Protein AF-A0A2T3GQS5-F1 (afdb_monomer)

Foldseek 3Di:
DDDPPPPPDDPLLPPVVSLVVQLVVQLVVQLVDLCLPDPLVVVCCVPQPNSVPSPSVSSNVSSNVVSVVVSVVVSVLSVDDPVVSVVVVVVVVVVVVVVVVVVVVDDPVVCVVCVVVCCVPVVVVVCVVVVVCCVVVVVVVVLLVVLCVDPDPVSNVVSVCVVCVVVVDDPVVVVD

Mean predicted aligned error: 9.54 Å

pLDDT: mean 87.9, std 9.1, range [53.16, 97.75]

Secondary structure (DSSP, 8-state):
-----------GGGSHHHHHHHHHHHHHHHHTS-GGGSHHHHHTHHHHSSTTT-HHHHHHHHHHHHHHHHHHHHHHHHTS-HHHHHHHHHHHHHHHHHHHHHTT---HHHHHHHHHHIIIIIIHHHHHHHHHHHHHHHHHHHHHHHHHHSS-HHHHHHHHHHHHHHHHS-HHHHH-

Solvent-accessible surface area (backbone atoms only — not comparable to full-atom values): 9906 Å² total; per-residue (Å²): 142,89,73,83,81,80,74,81,72,78,63,59,69,79,38,69,70,51,46,51,50,50,28,54,53,39,28,56,53,39,59,74,46,84,48,28,88,38,76,66,20,60,73,38,28,91,79,48,44,59,42,90,74,25,59,69,62,28,32,49,53,52,15,48,51,51,17,49,52,53,43,49,48,56,42,57,46,69,74,46,60,67,75,58,31,53,52,50,53,52,50,52,53,49,51,52,51,54,54,53,55,62,72,66,70,70,58,63,71,61,50,63,73,41,41,66,53,48,45,63,50,53,50,46,48,52,51,52,53,50,52,56,50,51,52,56,51,48,56,53,49,51,54,36,52,54,28,54,71,43,90,48,65,68,47,24,50,53,30,51,50,53,59,51,50,70,70,70,49,62,70,67,74,75,78,108

Structure (mmCIF, N/CA/C/O backbone):
data_AF-A0A2T3GQS5-F1
#
_entry.id   AF-A0A2T3GQS5-F1
#
loop_
_atom_site.group_PDB
_atom_site.id
_atom_site.type_symbol
_atom_site.label_atom_id
_atom_site.label_alt_id
_atom_site.label_comp_id
_atom_site.label_asym_id
_atom_site.label_entity_id
_atom_site.label_seq_id
_atom_site.pdbx_PDB_ins_code
_atom_site.Cartn_x
_atom_site.Cartn_y
_atom_site.Cartn_z
_atom_site.occupancy
_atom_site.B_iso_or_equiv
_atom_site.auth_seq_id
_atom_site.auth_comp_id
_atom_site.auth_asym_id
_atom_site.auth_atom_id
_atom_site.pdbx_PDB_model_num
ATOM 1 N N . MET A 1 1 ? 0.243 -6.404 -30.826 1.00 58.31 1 MET A N 1
ATOM 2 C CA . MET A 1 1 ? -1.036 -6.496 -30.088 1.00 58.31 1 MET A CA 1
ATOM 3 C C . MET A 1 1 ? -2.084 -7.018 -31.049 1.00 58.31 1 MET A C 1
ATOM 5 O O . MET A 1 1 ? -2.486 -6.230 -31.885 1.00 58.31 1 MET A O 1
ATOM 9 N N . LEU A 1 2 ? -2.443 -8.308 -31.020 1.00 53.16 2 LEU A N 1
ATOM 10 C CA . LEU A 1 2 ? -3.551 -8.851 -31.833 1.00 53.16 2 LEU A CA 1
ATOM 11 C C . LEU A 1 2 ? -3.900 -10.299 -31.429 1.00 53.16 2 LEU A C 1
ATOM 13 O O . LEU A 1 2 ? -4.034 -11.184 -32.263 1.00 53.16 2 LEU A O 1
ATOM 17 N N . TYR A 1 3 ? -4.057 -10.552 -30.132 1.00 57.41 3 TYR A N 1
ATOM 18 C CA . TYR A 1 3 ? -4.918 -11.650 -29.700 1.00 57.41 3 TYR A CA 1
ATOM 19 C C . TYR A 1 3 ? -5.911 -11.034 -28.728 1.00 57.41 3 TYR A C 1
ATOM 21 O O . TYR A 1 3 ? -5.529 -10.552 -27.663 1.00 57.41 3 TYR A O 1
ATOM 29 N N . ARG A 1 4 ? -7.168 -10.916 -29.161 1.00 60.72 4 ARG A N 1
ATOM 30 C CA . ARG A 1 4 ? -8.264 -10.628 -28.242 1.00 60.72 4 ARG A CA 1
ATOM 31 C C . ARG A 1 4 ? -8.379 -11.900 -27.419 1.00 60.72 4 ARG A C 1
ATOM 33 O O . ARG A 1 4 ? -8.693 -12.942 -27.982 1.00 60.72 4 ARG A O 1
ATOM 40 N N . ASP A 1 5 ? -7.989 -11.827 -26.156 1.00 57.00 5 ASP A N 1
ATOM 41 C CA . ASP A 1 5 ? -8.051 -12.965 -25.253 1.00 57.00 5 ASP A CA 1
ATOM 42 C C . ASP A 1 5 ? -9.530 -13.334 -25.070 1.00 57.00 5 ASP A C 1
ATOM 44 O O . ASP A 1 5 ? -10.279 -12.652 -24.376 1.00 57.00 5 ASP A O 1
ATOM 48 N N . THR A 1 6 ? -9.984 -14.327 -25.836 1.00 60.84 6 THR A N 1
ATOM 49 C CA . THR A 1 6 ? -11.349 -14.874 -25.800 1.00 60.84 6 THR A CA 1
ATOM 50 C C . THR A 1 6 ? -11.472 -15.992 -24.771 1.00 60.84 6 THR A C 1
ATOM 52 O O . THR A 1 6 ? -12.454 -16.731 -24.784 1.00 60.84 6 THR A O 1
ATOM 55 N N . VAL A 1 7 ? -10.465 -16.169 -23.911 1.00 62.22 7 VAL A N 1
ATOM 56 C CA . VAL A 1 7 ? -10.546 -17.101 -22.793 1.00 62.22 7 VAL A CA 1
ATOM 57 C C . VAL A 1 7 ? -11.431 -16.457 -21.730 1.00 62.22 7 VAL A C 1
ATOM 59 O O . VAL A 1 7 ? -10.976 -15.667 -20.903 1.00 62.22 7 VAL A O 1
ATOM 62 N N . GLU A 1 8 ? -12.722 -16.788 -21.761 1.00 62.12 8 GLU A N 1
ATOM 63 C CA . GLU A 1 8 ? -13.604 -16.569 -20.618 1.00 62.12 8 GLU A CA 1
ATOM 64 C C . GLU A 1 8 ? -13.087 -17.440 -19.471 1.00 62.12 8 GLU A C 1
ATOM 66 O O . GLU A 1 8 ? -13.343 -18.640 -19.390 1.00 62.12 8 GLU A O 1
ATOM 71 N N . SER A 1 9 ? -12.253 -16.850 -18.615 1.00 64.19 9 SER A N 1
ATOM 72 C CA . SER A 1 9 ? -11.798 -17.529 -17.411 1.00 64.19 9 SER A CA 1
ATOM 73 C C . SER A 1 9 ? -12.987 -17.678 -16.470 1.00 64.19 9 SER A C 1
ATOM 75 O O . SER A 1 9 ? -13.654 -16.705 -16.120 1.00 64.19 9 SER A O 1
ATOM 77 N N . GLU A 1 10 ? -13.274 -18.917 -16.072 1.00 68.25 10 GLU A N 1
ATOM 78 C CA . GLU A 1 10 ? -14.308 -19.179 -15.080 1.00 68.25 10 GLU A CA 1
ATOM 79 C C . GLU A 1 10 ? -13.969 -18.423 -13.793 1.00 68.25 10 GLU A C 1
ATOM 81 O O . GLU A 1 10 ? -12.919 -18.634 -13.178 1.00 68.25 10 GLU A O 1
ATOM 86 N N . VAL A 1 11 ? -14.872 -17.544 -13.367 1.00 71.56 11 VAL A N 1
ATOM 87 C CA . VAL A 1 11 ? -14.679 -16.752 -12.155 1.00 71.56 11 VAL A CA 1
ATOM 88 C C . VAL A 1 11 ? -14.700 -17.695 -10.949 1.00 71.56 11 VAL A C 1
ATOM 90 O O . VAL A 1 11 ? -15.753 -18.184 -10.544 1.00 71.56 11 VAL A O 1
ATOM 93 N N . LEU A 1 12 ? -13.527 -17.941 -10.353 1.00 78.00 12 LEU A N 1
ATOM 94 C CA . LEU A 1 12 ? -13.318 -18.914 -9.265 1.00 78.00 12 LEU A CA 1
ATOM 95 C C . LEU A 1 12 ? -14.264 -18.725 -8.071 1.00 78.00 12 LEU A C 1
ATOM 97 O O . LEU A 1 12 ? -14.646 -19.702 -7.435 1.00 78.00 12 LEU A O 1
ATOM 101 N N . VAL A 1 13 ? -14.687 -17.487 -7.811 1.00 76.56 13 VAL A N 1
ATOM 102 C CA . VAL A 1 13 ? -15.629 -17.117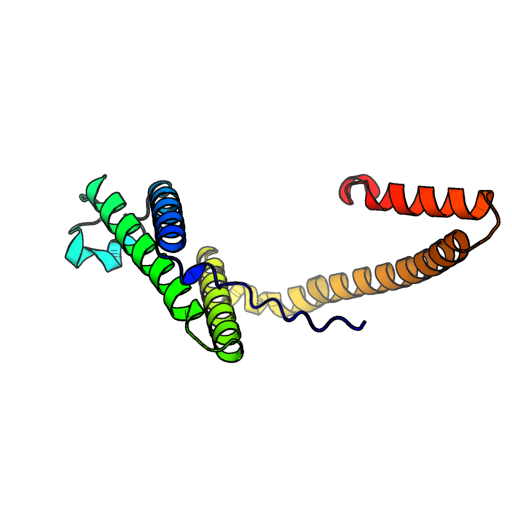 -6.740 1.00 76.56 13 VAL A CA 1
ATOM 103 C C . VAL A 1 13 ? -17.003 -17.787 -6.899 1.00 76.56 13 VAL A C 1
ATOM 105 O O . VAL A 1 13 ? -17.703 -17.985 -5.912 1.00 76.56 13 VAL A O 1
ATOM 108 N N . HIS A 1 14 ? -17.369 -18.223 -8.108 1.00 79.56 14 HIS A N 1
ATOM 109 C CA . HIS A 1 14 ? -18.617 -18.953 -8.357 1.00 79.56 14 HIS A CA 1
ATOM 110 C C . HIS A 1 14 ? -18.530 -20.432 -7.951 1.00 79.56 14 HIS A C 1
ATOM 112 O O . HIS A 1 14 ? -19.554 -21.108 -7.846 1.00 79.56 14 HIS A O 1
ATOM 118 N N . LYS A 1 15 ? -17.321 -20.965 -7.726 1.00 87.38 15 LYS A N 1
ATOM 119 C CA . LYS A 1 15 ? -17.131 -22.369 -7.353 1.00 87.38 15 LYS A CA 1
ATOM 120 C C . LYS A 1 15 ? -17.288 -22.529 -5.836 1.00 87.38 15 LYS A C 1
ATOM 122 O O . LYS A 1 15 ? -16.511 -21.940 -5.082 1.00 87.38 15 LYS A O 1
ATOM 127 N N . PRO A 1 16 ? -18.206 -23.389 -5.354 1.00 85.75 16 PRO A N 1
ATOM 128 C CA . PRO A 1 16 ? -18.488 -23.513 -3.922 1.00 85.75 16 PRO A CA 1
ATOM 129 C C . PRO A 1 16 ? -17.280 -24.013 -3.117 1.00 85.75 16 PRO A C 1
ATOM 131 O O . PRO A 1 16 ? -17.091 -23.607 -1.974 1.00 85.75 16 PRO A O 1
ATOM 134 N N . TRP A 1 17 ? -16.417 -24.842 -3.718 1.00 89.44 17 TRP A N 1
ATOM 135 C CA . TRP A 1 17 ? -15.197 -25.325 -3.061 1.00 89.44 17 TRP A CA 1
ATOM 136 C C . TRP A 1 17 ? -14.192 -24.196 -2.786 1.00 89.44 17 TRP A C 1
ATOM 138 O O . TRP A 1 17 ? -13.512 -24.215 -1.764 1.00 89.44 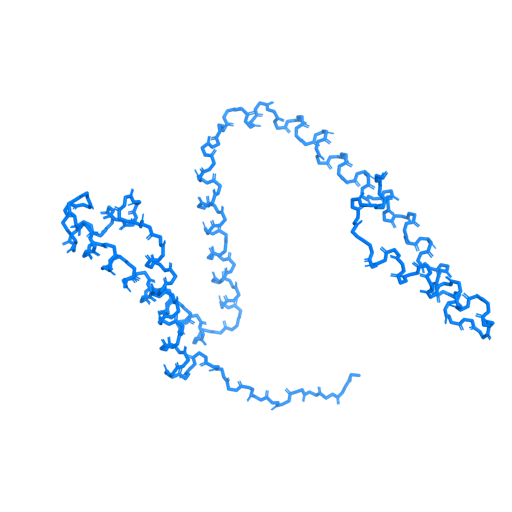17 TRP A O 1
ATOM 148 N N . PHE A 1 18 ? -14.110 -23.202 -3.676 1.00 89.12 18 PHE A N 1
ATOM 149 C CA . PHE A 1 18 ? -13.184 -22.080 -3.540 1.00 89.12 18 PHE A CA 1
ATOM 150 C C . PHE A 1 18 ? -13.651 -21.130 -2.434 1.00 89.12 18 PHE A C 1
ATOM 152 O O . PHE A 1 18 ? -12.857 -20.729 -1.585 1.00 89.12 18 PHE A O 1
ATOM 159 N N . VAL A 1 19 ? -14.959 -20.857 -2.376 1.00 89.94 19 VAL A N 1
ATOM 160 C CA . VAL A 1 19 ? -15.577 -20.092 -1.281 1.00 89.94 19 VAL A CA 1
ATOM 161 C C . VAL A 1 19 ? -15.391 -20.807 0.060 1.00 89.94 19 VAL A C 1
ATOM 163 O O . VAL A 1 19 ? -15.036 -20.167 1.046 1.00 89.94 19 VAL A O 1
ATOM 166 N N . ALA A 1 20 ? -15.555 -22.133 0.102 1.00 91.12 20 ALA A N 1
ATOM 167 C CA . ALA A 1 20 ? -15.311 -22.918 1.311 1.00 91.12 20 ALA A CA 1
ATOM 168 C C . ALA A 1 20 ? -13.845 -22.835 1.774 1.00 91.12 20 ALA A C 1
ATOM 170 O O . ALA A 1 20 ? -13.587 -22.701 2.969 1.00 91.12 20 ALA A O 1
ATOM 171 N N . LEU A 1 21 ? -12.886 -22.858 0.843 1.00 93.38 21 LEU A N 1
ATOM 172 C CA . LEU A 1 21 ? -11.465 -22.695 1.159 1.00 93.38 21 LEU A CA 1
ATOM 173 C C . LEU A 1 21 ? -11.182 -21.303 1.743 1.00 93.38 21 LEU A C 1
ATOM 175 O O . LEU A 1 21 ? -10.536 -21.209 2.786 1.00 93.38 21 LEU A O 1
ATOM 179 N N . ILE A 1 22 ? -11.708 -20.239 1.123 1.00 91.50 22 ILE A N 1
ATOM 180 C CA . ILE A 1 22 ? -11.603 -18.866 1.646 1.00 91.50 22 ILE A CA 1
ATOM 181 C C . ILE A 1 22 ? -12.191 -18.786 3.053 1.00 91.50 22 ILE A C 1
ATOM 183 O O . ILE A 1 22 ? -11.548 -18.251 3.954 1.00 91.50 22 ILE A O 1
ATOM 187 N N . PHE A 1 23 ? -13.378 -19.352 3.259 1.00 94.62 23 PHE A N 1
ATOM 188 C CA . PHE A 1 23 ? -14.039 -19.354 4.556 1.00 94.62 23 PHE A CA 1
ATOM 189 C C . PHE A 1 23 ? -13.177 -20.016 5.637 1.00 94.62 23 PHE A C 1
ATOM 191 O O . PHE A 1 23 ? -12.957 -19.423 6.692 1.00 94.62 23 PHE A O 1
ATOM 198 N N . VAL A 1 24 ? -12.635 -21.208 5.367 1.00 94.75 24 VAL A N 1
ATOM 199 C CA . VAL A 1 24 ? -11.757 -21.924 6.309 1.00 94.75 24 VAL A CA 1
ATOM 200 C C . VAL A 1 24 ? -10.480 -21.128 6.590 1.00 94.75 24 VAL A C 1
ATOM 202 O O . VAL A 1 24 ? -10.071 -21.016 7.747 1.00 94.75 24 VAL A O 1
ATOM 205 N N . ALA A 1 25 ? -9.870 -20.533 5.562 1.00 94.31 25 ALA A N 1
ATOM 206 C CA . ALA A 1 25 ? -8.676 -19.706 5.721 1.00 94.31 25 ALA A CA 1
ATOM 207 C C . ALA A 1 25 ? -8.949 -18.463 6.585 1.00 94.31 25 ALA A C 1
ATOM 209 O O . ALA A 1 25 ? -8.173 -18.154 7.491 1.00 94.31 25 ALA A O 1
ATOM 210 N N . MET A 1 26 ? -10.068 -17.775 6.351 1.00 93.88 26 MET A N 1
ATOM 211 C CA . MET A 1 26 ? -10.463 -16.594 7.123 1.00 93.88 26 MET A CA 1
ATOM 212 C C . MET A 1 26 ? -10.870 -16.945 8.550 1.00 93.88 26 MET A C 1
ATOM 214 O O . MET A 1 26 ? -10.522 -16.216 9.476 1.00 93.88 26 MET A O 1
ATOM 218 N N . LEU A 1 27 ? -11.533 -18.084 8.756 1.00 94.00 27 LEU A N 1
ATOM 219 C CA . LEU A 1 27 ? -11.840 -18.590 10.090 1.00 94.00 27 LEU A CA 1
ATOM 220 C C . LEU A 1 27 ? -10.553 -18.830 10.891 1.00 94.00 27 LEU A C 1
ATOM 222 O O . LEU A 1 27 ? -10.441 -18.357 12.019 1.00 94.00 27 LEU A O 1
ATOM 226 N N . ALA A 1 28 ? -9.562 -19.506 10.301 1.00 93.62 28 ALA A N 1
ATOM 227 C CA . ALA A 1 28 ? -8.266 -19.737 10.940 1.00 93.62 28 ALA A CA 1
ATOM 228 C C . ALA A 1 28 ? -7.518 -18.423 11.233 1.00 93.62 28 ALA A C 1
ATOM 230 O O . ALA A 1 28 ? -6.952 -18.252 12.318 1.00 93.62 28 ALA A O 1
ATOM 231 N N . PHE A 1 29 ? -7.555 -17.472 10.296 1.00 93.69 29 PHE A N 1
ATOM 232 C CA . PHE A 1 29 ? -6.975 -16.145 10.483 1.00 93.69 29 PHE A CA 1
ATOM 233 C C . PHE A 1 29 ? -7.625 -15.398 11.656 1.00 93.69 29 PHE A C 1
ATOM 235 O O . PHE A 1 29 ? -6.923 -14.986 12.576 1.00 93.69 29 PHE A O 1
ATOM 242 N N . PHE A 1 30 ? -8.955 -15.277 11.689 1.00 91.50 30 PHE A N 1
ATOM 243 C CA . PHE A 1 30 ? -9.647 -14.565 12.768 1.00 91.50 30 PHE A CA 1
ATOM 244 C C . PHE A 1 30 ? -9.533 -15.271 14.123 1.00 91.50 30 PHE A C 1
ATOM 246 O O . PHE A 1 30 ? -9.459 -14.593 15.143 1.00 91.50 30 PHE A O 1
ATOM 253 N N . LEU A 1 31 ? -9.438 -16.604 14.155 1.00 90.00 31 LEU A N 1
ATOM 254 C CA . LEU A 1 31 ? -9.154 -17.354 15.386 1.00 90.00 31 LEU A CA 1
ATOM 255 C C . LEU A 1 31 ? -7.758 -17.072 15.957 1.00 90.00 31 LEU A C 1
ATOM 257 O O . LEU A 1 31 ? -7.553 -17.228 17.162 1.00 90.00 31 LEU A O 1
ATOM 261 N N . SER A 1 32 ? -6.812 -16.637 15.120 1.00 89.06 32 SER A N 1
ATOM 262 C CA . SER A 1 32 ? -5.452 -16.299 15.554 1.00 89.06 32 SER A CA 1
ATOM 263 C C . SER A 1 32 ? -5.401 -14.985 16.352 1.00 89.06 32 SER A C 1
ATOM 265 O O . SER A 1 32 ? -4.428 -14.741 17.066 1.00 89.06 32 SER A O 1
ATOM 267 N N . PHE A 1 33 ? -6.455 -14.159 16.293 1.00 85.12 33 PHE A N 1
ATOM 268 C CA . PHE A 1 33 ? -6.560 -12.886 17.010 1.00 85.12 33 PHE A CA 1
ATOM 269 C C . PHE A 1 33 ? -7.667 -12.920 18.071 1.00 85.12 33 PHE A C 1
ATOM 271 O O . PHE A 1 33 ? -8.788 -13.365 17.832 1.00 85.12 33 PHE A O 1
ATOM 278 N N . ASN A 1 34 ? -7.396 -12.381 19.265 1.00 84.19 34 ASN A N 1
ATOM 279 C CA . ASN A 1 34 ? -8.423 -12.255 20.301 1.00 84.19 34 ASN A CA 1
ATOM 280 C C . ASN A 1 34 ? -9.307 -11.019 20.064 1.00 84.19 34 ASN A C 1
ATOM 282 O O . ASN A 1 34 ? -9.082 -9.958 20.645 1.00 84.19 34 ASN A O 1
ATOM 286 N N . LEU A 1 35 ? -10.337 -11.179 19.233 1.00 80.56 35 LEU A N 1
ATOM 287 C CA . LEU A 1 35 ? -11.279 -10.112 18.872 1.00 80.56 35 LEU A CA 1
ATOM 288 C C . LEU A 1 35 ? -12.394 -9.886 19.911 1.00 80.56 35 LEU A C 1
ATOM 290 O O . LEU A 1 35 ? -13.125 -8.902 19.809 1.00 80.56 35 LEU A O 1
ATOM 294 N N . ALA A 1 36 ? -12.511 -10.741 20.935 1.00 77.81 36 ALA A N 1
ATOM 295 C CA . ALA A 1 36 ? -13.568 -10.646 21.950 1.00 77.81 36 ALA A CA 1
ATOM 296 C C . ALA A 1 36 ? -13.506 -9.357 22.786 1.00 77.81 36 ALA A C 1
ATOM 298 O O . ALA A 1 36 ? -14.537 -8.861 23.221 1.00 77.81 36 ALA A O 1
ATOM 299 N N . GLY A 1 37 ? -12.314 -8.780 22.966 1.00 76.00 37 GLY A N 1
ATOM 300 C CA . GLY A 1 37 ? -12.130 -7.500 23.662 1.00 76.00 37 GLY A CA 1
ATOM 301 C C . GLY A 1 37 ? -12.260 -6.260 22.771 1.00 76.00 37 GLY A C 1
ATOM 302 O O . GLY A 1 37 ? -11.964 -5.163 23.229 1.00 76.00 37 GLY A O 1
ATOM 303 N N . THR A 1 38 ? -12.627 -6.421 21.496 1.00 83.12 38 THR A N 1
ATOM 304 C CA . THR A 1 38 ? -12.715 -5.314 20.528 1.00 83.12 38 THR A CA 1
ATOM 305 C C . THR A 1 38 ? -14.163 -4.886 20.292 1.00 83.12 38 THR A C 1
ATOM 307 O O . THR A 1 38 ? -15.101 -5.527 20.766 1.00 83.12 38 THR A O 1
ATOM 310 N N . THR A 1 39 ? -14.357 -3.839 19.487 1.00 82.44 39 THR A N 1
ATOM 311 C CA . THR A 1 39 ? -15.678 -3.377 19.027 1.00 82.44 39 THR A CA 1
ATOM 312 C C . THR A 1 39 ? -16.523 -4.495 18.402 1.00 82.44 39 THR A C 1
ATOM 314 O O . THR A 1 39 ? -17.745 -4.488 18.536 1.00 82.44 39 THR A O 1
ATOM 317 N N . PHE A 1 40 ? -15.895 -5.499 17.778 1.00 81.94 40 PHE A N 1
ATOM 318 C CA . PHE A 1 40 ? -16.588 -6.674 17.241 1.00 81.94 40 PHE A CA 1
ATOM 319 C C . PHE A 1 40 ? -17.169 -7.580 18.335 1.00 81.94 40 PHE A C 1
ATOM 321 O O . PHE A 1 40 ? -18.256 -8.126 18.159 1.00 81.94 40 PHE A O 1
ATOM 328 N N . GLY A 1 41 ? -16.488 -7.716 19.476 1.00 80.81 41 GLY A N 1
ATOM 329 C CA . GLY A 1 41 ? -17.021 -8.431 20.636 1.00 80.81 41 GLY A CA 1
ATOM 330 C C . GLY A 1 41 ? -18.197 -7.697 21.276 1.00 80.81 41 GLY A C 1
ATOM 331 O O . GLY A 1 41 ? -19.166 -8.328 21.689 1.00 80.81 41 GLY A O 1
ATOM 332 N N . GLU A 1 42 ? -18.170 -6.363 21.283 1.00 82.88 42 GLU A N 1
ATOM 333 C CA . GLU A 1 42 ? -19.302 -5.564 21.761 1.00 82.88 42 GLU A CA 1
ATOM 334 C C . GLU A 1 42 ? -20.529 -5.664 20.853 1.00 82.88 42 GLU A C 1
ATOM 336 O O . GLU A 1 42 ? -21.639 -5.846 21.352 1.00 82.88 42 GLU A O 1
ATOM 341 N N . LEU A 1 43 ? -20.336 -5.620 19.531 1.00 84.62 43 LEU A N 1
ATOM 342 C CA . LEU A 1 43 ? -21.415 -5.795 18.553 1.00 84.62 43 LEU A CA 1
ATOM 343 C C . LEU A 1 43 ? -22.086 -7.172 18.685 1.00 84.62 43 LEU A C 1
ATOM 345 O O . LEU A 1 43 ? -23.294 -7.303 18.501 1.00 84.62 43 LEU A O 1
ATOM 349 N N . MET A 1 44 ? -21.302 -8.190 19.040 1.00 83.50 44 MET A N 1
ATOM 350 C CA . MET A 1 44 ? -21.766 -9.565 19.199 1.00 83.50 44 MET A CA 1
ATOM 351 C C . MET A 1 44 ? -22.344 -9.869 20.589 1.00 83.50 44 MET A C 1
ATOM 353 O O . MET A 1 44 ? -22.831 -10.983 20.782 1.00 83.50 44 MET A O 1
ATOM 357 N N . ARG A 1 45 ? -22.384 -8.913 21.535 1.00 81.50 45 ARG A N 1
ATOM 358 C CA . ARG A 1 45 ? -22.983 -9.095 22.879 1.00 81.50 45 ARG A CA 1
ATOM 359 C C . ARG A 1 45 ? -24.340 -9.820 22.889 1.00 81.50 45 ARG A C 1
ATOM 361 O O . ARG A 1 45 ? -24.511 -10.686 23.742 1.00 81.50 45 ARG A O 1
ATOM 368 N N . PRO A 1 46 ? -25.286 -9.561 21.960 1.00 81.94 46 PRO A N 1
ATOM 369 C CA . PRO A 1 46 ? -26.560 -10.289 21.929 1.00 81.94 46 PRO A CA 1
ATOM 370 C C . PRO A 1 46 ? -26.420 -11.801 21.692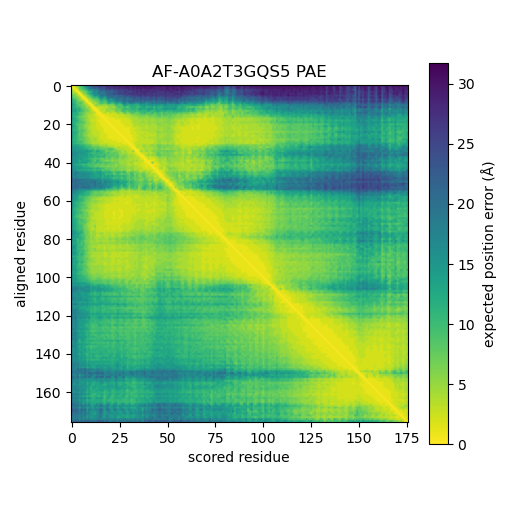 1.00 81.94 46 PRO A C 1
ATOM 372 O O . PRO A 1 46 ? -27.299 -12.562 22.078 1.00 81.94 46 PRO A O 1
ATOM 375 N N . VAL A 1 47 ? -25.332 -12.234 21.048 1.00 80.31 47 VAL A N 1
ATOM 376 C CA . VAL A 1 47 ? -25.067 -13.633 20.676 1.00 80.31 47 VAL A CA 1
ATOM 377 C C . VAL A 1 47 ? -24.137 -14.319 21.679 1.00 80.31 47 VAL A C 1
ATOM 379 O O . VAL A 1 47 ? -24.362 -15.473 22.028 1.00 80.31 47 VAL A O 1
ATOM 382 N N . ILE A 1 48 ? -23.086 -13.629 22.136 1.00 77.69 48 ILE A N 1
ATOM 383 C CA . ILE A 1 48 ? -22.041 -14.205 23.006 1.00 77.69 48 ILE A CA 1
ATOM 384 C C . ILE A 1 48 ? -22.186 -13.849 24.493 1.00 77.69 48 ILE A C 1
ATOM 386 O O . ILE A 1 48 ? -21.442 -14.388 25.311 1.00 77.69 48 ILE A O 1
ATOM 390 N N . GLY A 1 49 ? -23.123 -12.971 24.861 1.00 79.94 49 GLY A N 1
ATOM 391 C CA . GLY A 1 49 ? -23.253 -12.451 26.223 1.00 79.94 49 GLY A CA 1
ATOM 392 C C . GLY A 1 49 ? -22.125 -11.478 26.579 1.00 79.94 49 GLY A C 1
ATOM 393 O O . GLY A 1 49 ? -21.673 -10.703 25.733 1.00 79.94 49 GLY A O 1
ATOM 394 N N . ASP A 1 50 ? -21.660 -11.507 27.832 1.00 77.31 50 ASP A N 1
ATOM 395 C CA . ASP A 1 50 ? -20.566 -10.642 28.282 1.00 77.31 50 ASP A CA 1
ATOM 396 C C . ASP A 1 50 ? -19.236 -11.013 27.592 1.00 77.31 50 ASP A C 1
ATOM 398 O O . ASP A 1 50 ? -18.706 -12.111 27.814 1.00 77.31 50 ASP A O 1
ATOM 402 N N . PRO A 1 51 ? -18.623 -10.102 26.805 1.00 71.31 51 PRO A N 1
ATOM 403 C CA . PRO A 1 51 ? -17.448 -10.428 25.995 1.00 71.31 51 PRO A CA 1
ATOM 404 C C . PRO A 1 51 ? -16.249 -10.876 26.839 1.00 71.31 51 PRO A C 1
ATOM 406 O O . PRO A 1 51 ? -15.470 -11.726 26.408 1.00 71.31 51 PRO A O 1
ATOM 409 N N . LEU A 1 52 ? -16.149 -10.370 28.075 1.00 68.19 52 LEU A N 1
ATOM 410 C CA . LEU A 1 52 ? -15.087 -10.689 29.032 1.00 68.19 52 LEU A CA 1
ATOM 411 C C . LEU A 1 52 ? -15.217 -12.088 29.657 1.00 68.19 52 LEU A C 1
ATOM 413 O O . LEU A 1 52 ? -14.208 -12.656 30.066 1.00 68.19 52 LEU A O 1
ATOM 417 N N . GLN A 1 53 ? -16.425 -12.659 29.710 1.00 74.00 53 GLN A N 1
ATOM 418 C CA . GLN A 1 53 ? -16.669 -13.997 30.274 1.00 74.00 53 GLN A CA 1
ATOM 419 C C . GLN A 1 53 ? -16.769 -15.090 29.201 1.00 74.00 53 GLN A C 1
ATOM 421 O O . GLN A 1 53 ? -16.609 -16.271 29.498 1.00 74.00 53 GLN A O 1
ATOM 426 N N . SER A 1 54 ? -16.982 -14.699 27.943 1.00 69.44 54 SER A N 1
ATOM 427 C CA . SER A 1 54 ? -17.207 -15.609 26.812 1.00 69.44 54 SER A CA 1
ATOM 428 C C . SER A 1 54 ? -16.022 -16.534 26.464 1.00 69.44 54 SER A C 1
ATOM 430 O O . SER A 1 54 ? -16.206 -17.561 25.805 1.00 69.44 54 SER A O 1
ATOM 432 N N . GLY A 1 55 ? -14.801 -16.204 26.906 1.00 79.12 55 GLY A N 1
ATOM 433 C CA . GLY A 1 55 ? -13.618 -17.058 26.776 1.00 79.12 55 GLY A CA 1
ATOM 434 C C . GLY A 1 55 ? -13.354 -17.544 25.342 1.00 79.12 55 GLY A C 1
ATOM 435 O O . GLY A 1 55 ? -13.272 -16.757 24.400 1.00 79.12 55 GLY A O 1
ATOM 436 N N . ILE A 1 56 ? -13.193 -18.861 25.172 1.00 82.12 56 ILE A N 1
ATOM 437 C CA . ILE A 1 56 ? -12.933 -19.504 23.868 1.00 82.12 56 ILE A CA 1
ATOM 438 C C . ILE A 1 56 ? -14.188 -19.500 22.980 1.00 82.12 56 ILE A C 1
ATOM 440 O O . ILE A 1 56 ? -14.077 -19.307 21.770 1.00 82.12 56 ILE A O 1
ATOM 444 N N . TYR A 1 57 ? -15.377 -19.654 23.571 1.00 83.62 57 TYR A N 1
ATOM 445 C CA . TYR A 1 57 ? -16.642 -19.675 22.832 1.00 83.62 57 TYR A CA 1
ATOM 446 C C . TYR A 1 57 ? -16.922 -18.337 22.147 1.00 83.62 57 TYR A C 1
ATOM 448 O O . TYR A 1 57 ? -17.273 -18.318 20.968 1.00 83.62 57 TYR A O 1
ATOM 456 N N . GLY A 1 58 ? -16.691 -17.219 22.841 1.00 83.81 58 GLY A N 1
ATOM 457 C CA . GLY A 1 58 ? -16.851 -15.892 22.245 1.00 83.81 58 GLY A CA 1
ATOM 458 C C . GLY A 1 58 ? -15.876 -15.636 21.102 1.00 83.81 58 GLY A C 1
ATOM 459 O O . GLY A 1 58 ? -16.278 -15.153 20.047 1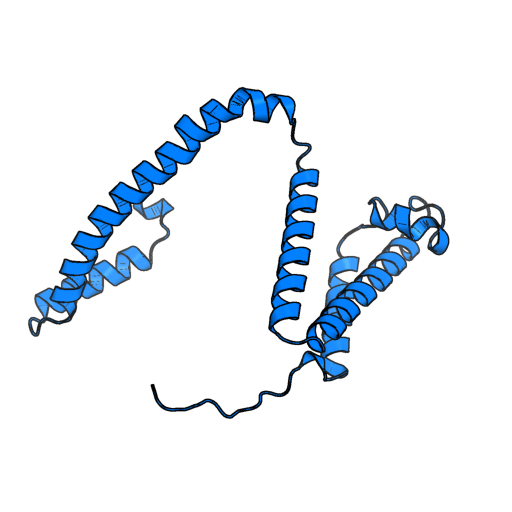.00 83.81 58 GLY A O 1
ATOM 460 N N . ARG A 1 59 ? -14.606 -16.035 21.264 1.00 86.62 59 ARG A N 1
ATOM 461 C CA . ARG A 1 59 ? -13.599 -15.940 20.193 1.00 86.62 59 ARG A CA 1
ATOM 462 C C . ARG A 1 59 ? -14.012 -16.729 18.955 1.00 86.62 59 ARG A C 1
ATOM 464 O O . ARG A 1 59 ? -13.937 -16.196 17.852 1.00 86.62 59 ARG A O 1
ATOM 471 N N . PHE A 1 60 ? -14.475 -17.965 19.142 1.00 89.50 60 PHE A N 1
ATOM 472 C CA . PHE A 1 60 ? -14.930 -18.804 18.037 1.00 89.50 60 PHE A CA 1
ATOM 473 C C . PHE A 1 60 ? -16.159 -18.215 17.343 1.00 89.50 60 PHE A C 1
ATOM 475 O O . PHE A 1 60 ? -16.160 -18.093 16.122 1.00 89.50 60 PHE A O 1
ATOM 482 N N . ALA A 1 61 ? -17.172 -17.791 18.100 1.00 89.19 61 ALA A N 1
ATOM 483 C CA . ALA A 1 61 ? -18.391 -17.214 17.540 1.00 89.19 61 ALA A CA 1
ATOM 484 C C . ALA A 1 61 ? -18.115 -15.931 16.737 1.00 89.19 61 ALA A C 1
ATOM 486 O O . ALA A 1 61 ? -18.635 -15.777 15.632 1.00 89.19 61 ALA A O 1
ATOM 487 N N . ILE A 1 62 ? -17.258 -15.037 17.245 1.00 88.69 62 ILE A N 1
ATOM 488 C CA . ILE A 1 62 ? -16.863 -13.816 16.525 1.00 88.69 62 ILE A CA 1
ATOM 489 C C . ILE A 1 62 ? -16.084 -14.170 15.255 1.00 88.69 62 ILE A C 1
ATOM 491 O O . ILE A 1 62 ? -16.421 -13.675 14.181 1.00 88.69 62 ILE A O 1
ATOM 495 N N . ALA A 1 63 ? -15.070 -15.037 15.351 1.00 90.69 63 ALA A N 1
ATOM 496 C CA . ALA A 1 63 ? -14.270 -15.445 14.196 1.00 90.69 63 ALA A CA 1
ATOM 497 C C . ALA A 1 63 ? -15.128 -16.125 13.118 1.00 90.69 63 ALA A C 1
ATOM 499 O O . ALA A 1 63 ? -14.949 -15.861 11.931 1.00 90.69 63 ALA A O 1
ATOM 500 N N . PHE A 1 64 ? -16.095 -16.944 13.531 1.00 92.19 64 PHE A N 1
ATOM 501 C CA . PHE A 1 64 ? -17.048 -17.604 12.647 1.00 92.19 64 PHE A CA 1
ATOM 502 C C . PHE A 1 64 ? -17.928 -16.599 11.904 1.00 92.19 64 PHE A C 1
ATOM 504 O O . PHE A 1 64 ? -18.001 -16.639 10.677 1.00 92.19 64 PHE A O 1
ATOM 511 N N . VAL A 1 65 ? -18.535 -15.648 12.617 1.00 91.81 65 VAL A N 1
ATOM 512 C CA . VAL A 1 65 ? -19.379 -14.620 11.992 1.00 91.81 65 VAL A CA 1
ATOM 513 C C . VAL A 1 65 ? -18.570 -13.708 11.070 1.00 91.81 65 VAL A C 1
ATOM 515 O O . VAL A 1 65 ? -19.011 -13.440 9.955 1.00 91.81 65 VAL A O 1
ATOM 518 N N . LEU A 1 66 ? -17.367 -13.286 11.468 1.00 91.81 66 LEU A N 1
ATOM 519 C CA . LEU A 1 66 ? -16.497 -12.474 10.611 1.00 91.81 66 LEU A CA 1
ATOM 520 C C . LEU A 1 66 ? -16.048 -13.226 9.354 1.00 91.81 66 LEU A C 1
ATOM 522 O O . LEU A 1 66 ? -16.061 -12.650 8.267 1.00 91.81 66 LEU A O 1
ATOM 526 N N . ALA A 1 67 ? -15.711 -14.512 9.471 1.00 93.31 67 ALA A N 1
ATOM 527 C CA . ALA A 1 67 ? -15.369 -15.342 8.319 1.00 93.31 67 ALA A CA 1
ATOM 528 C C . ALA A 1 67 ? -16.557 -15.500 7.356 1.00 93.31 67 ALA A C 1
ATOM 530 O O . ALA A 1 67 ? -16.361 -15.439 6.139 1.00 93.31 67 ALA A O 1
ATOM 531 N N . ILE A 1 68 ? -17.786 -15.643 7.876 1.00 94.12 68 ILE A N 1
ATOM 532 C CA . ILE A 1 68 ? -19.008 -15.662 7.056 1.00 94.12 68 ILE A CA 1
ATOM 533 C C . ILE A 1 68 ? -19.171 -14.326 6.335 1.00 94.12 68 ILE A C 1
ATOM 535 O O . ILE A 1 68 ? -19.311 -14.317 5.115 1.00 94.12 68 ILE A O 1
ATOM 539 N N . ILE A 1 69 ? -19.127 -13.206 7.064 1.00 93.56 69 ILE A N 1
ATOM 540 C CA . ILE A 1 69 ? -19.313 -11.863 6.496 1.00 93.56 69 ILE A CA 1
ATOM 541 C C . ILE A 1 69 ? -18.289 -11.603 5.391 1.00 93.56 69 ILE A C 1
ATOM 543 O O . ILE A 1 69 ? -18.664 -11.164 4.307 1.00 93.56 69 ILE A O 1
ATOM 547 N N . PHE A 1 70 ? -17.017 -11.921 5.631 1.00 93.81 70 PHE A N 1
ATOM 548 C CA . PHE A 1 70 ? -15.951 -11.730 4.650 1.00 93.81 70 PHE A CA 1
ATOM 549 C C . PHE A 1 70 ? -16.135 -12.616 3.410 1.00 93.81 70 PHE A C 1
ATOM 551 O O . PHE A 1 70 ? -15.996 -12.154 2.279 1.00 93.81 70 PHE A O 1
ATOM 558 N N . SER A 1 71 ? -16.496 -13.886 3.602 1.00 92.69 71 SER A N 1
ATOM 559 C CA . SER A 1 71 ? -16.712 -14.810 2.480 1.00 92.69 71 SER A CA 1
ATOM 560 C C . SER A 1 71 ? -17.931 -14.403 1.648 1.00 92.69 71 SER A C 1
ATOM 562 O O . SER A 1 71 ? -17.868 -14.408 0.421 1.00 92.69 71 SER A O 1
ATOM 564 N N . LEU A 1 72 ? -19.023 -13.990 2.301 1.00 92.88 72 LEU A N 1
ATOM 565 C CA . LEU A 1 72 ? -20.208 -13.453 1.631 1.00 92.88 72 LEU A CA 1
ATOM 566 C C . LEU A 1 72 ? -19.896 -12.159 0.885 1.00 92.88 72 LEU A C 1
ATOM 568 O O . LEU A 1 72 ? -20.365 -11.990 -0.235 1.00 92.88 72 LEU A O 1
ATOM 572 N N . ASN A 1 73 ? -19.093 -11.273 1.474 1.00 94.06 73 ASN A N 1
ATOM 573 C CA . ASN A 1 73 ? -18.673 -10.032 0.839 1.00 94.06 73 ASN A CA 1
ATOM 574 C C . ASN A 1 73 ? -17.981 -10.299 -0.511 1.00 94.06 73 ASN A C 1
ATOM 576 O O . ASN A 1 73 ? -18.440 -9.790 -1.531 1.00 94.06 73 ASN A O 1
ATOM 580 N N . ILE A 1 74 ? -16.985 -11.194 -0.547 1.00 91.12 74 ILE A N 1
ATOM 581 C CA . ILE A 1 74 ? -16.297 -11.576 -1.794 1.00 91.12 74 ILE A CA 1
ATOM 582 C C . ILE A 1 74 ? -17.274 -12.157 -2.820 1.00 91.12 74 ILE A C 1
ATOM 584 O O . ILE A 1 74 ? -17.214 -11.810 -4.000 1.00 91.12 74 ILE A O 1
ATOM 588 N N . VAL A 1 75 ? -18.173 -13.041 -2.381 1.00 91.31 75 VAL A N 1
ATOM 589 C CA . VAL A 1 75 ? -19.146 -13.693 -3.265 1.00 91.31 75 VAL A CA 1
ATOM 590 C C . VAL A 1 75 ? -20.109 -12.675 -3.869 1.00 91.31 75 VAL A C 1
ATOM 592 O O . VAL A 1 75 ? -20.271 -12.646 -5.086 1.00 91.31 75 VAL A O 1
ATOM 595 N N . VAL A 1 76 ? -20.701 -11.805 -3.049 1.00 91.12 76 VAL A N 1
ATOM 596 C CA . VAL A 1 76 ? -21.630 -10.758 -3.500 1.00 91.12 76 VAL A CA 1
ATOM 597 C C . VAL A 1 76 ? -20.942 -9.807 -4.476 1.00 91.12 76 VAL A C 1
ATOM 599 O O . VAL A 1 76 ? -21.491 -9.531 -5.540 1.00 91.12 76 VAL A O 1
ATOM 602 N N . VAL A 1 77 ? -19.727 -9.355 -4.159 1.00 91.12 77 VAL A N 1
ATOM 603 C CA . VAL A 1 77 ? -18.941 -8.479 -5.038 1.00 91.12 77 VAL A CA 1
ATOM 604 C C . VAL A 1 77 ? -18.607 -9.170 -6.367 1.00 91.12 77 VAL A C 1
ATOM 606 O O . VAL A 1 77 ? -18.618 -8.520 -7.410 1.00 91.12 77 VAL A O 1
ATOM 609 N N . GLY A 1 78 ? -18.378 -10.485 -6.353 1.00 86.81 78 GLY A N 1
ATOM 610 C CA . GLY A 1 78 ? -18.102 -11.286 -7.548 1.00 86.81 78 GLY A CA 1
ATOM 611 C C . GLY A 1 78 ? -19.284 -11.466 -8.509 1.00 86.81 78 GLY A C 1
ATOM 612 O O . GLY A 1 78 ? -19.053 -11.811 -9.666 1.00 86.81 78 GLY A O 1
ATOM 613 N N . PHE A 1 79 ? -20.523 -11.222 -8.068 1.00 88.38 79 PHE A N 1
ATOM 614 C CA . PHE A 1 79 ? -21.726 -11.287 -8.915 1.00 88.38 79 PHE A CA 1
ATOM 615 C C . PHE A 1 79 ? -22.120 -9.935 -9.539 1.00 88.38 79 PHE A C 1
ATOM 617 O O . PHE A 1 79 ? -23.041 -9.868 -10.355 1.00 88.38 79 PHE A O 1
ATOM 624 N N . ILE A 1 80 ? -21.453 -8.849 -9.149 1.00 90.69 80 ILE A N 1
ATOM 625 C CA . ILE A 1 80 ? -21.764 -7.475 -9.557 1.00 90.69 80 ILE A CA 1
ATOM 626 C C . ILE A 1 80 ? -20.931 -7.092 -10.802 1.00 90.69 80 ILE A C 1
ATOM 628 O O . ILE A 1 80 ? -19.802 -7.558 -10.952 1.00 90.69 80 ILE A O 1
ATOM 632 N N . PRO A 1 81 ? -21.429 -6.227 -11.713 1.00 91.12 81 PRO A N 1
ATOM 633 C CA . PRO A 1 81 ? -20.651 -5.751 -12.861 1.00 91.12 81 PRO A CA 1
ATOM 634 C C . PRO A 1 81 ? -19.353 -5.032 -12.454 1.00 91.12 81 PRO A C 1
ATOM 636 O O . PRO A 1 81 ? -19.328 -4.264 -11.491 1.00 91.12 81 PRO A O 1
ATOM 639 N N . LEU A 1 82 ? -18.296 -5.196 -13.262 1.00 86.69 82 LEU A N 1
ATOM 640 C CA . LEU A 1 82 ? -16.923 -4.745 -12.976 1.00 86.69 82 LEU A CA 1
ATOM 641 C C . LEU A 1 82 ? -16.812 -3.280 -12.515 1.00 86.69 82 LEU A C 1
ATOM 643 O O . LEU A 1 82 ? -16.064 -2.972 -11.593 1.00 86.69 82 LEU A O 1
ATOM 647 N N . GLN A 1 83 ? -17.558 -2.362 -13.134 1.00 90.50 83 GLN A N 1
ATOM 648 C CA . GLN A 1 83 ? -17.519 -0.935 -12.781 1.00 90.50 83 GLN A CA 1
ATOM 649 C C 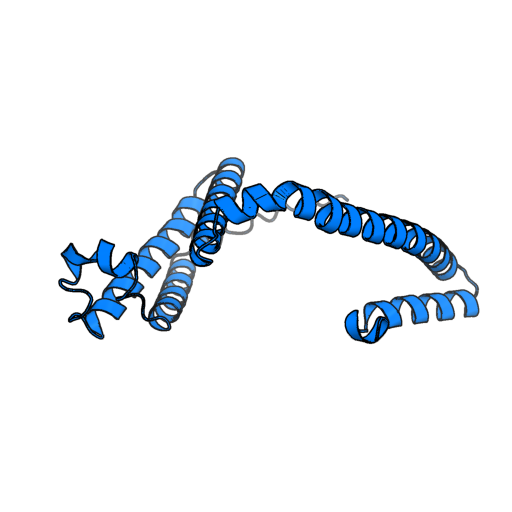. GLN A 1 83 ? -17.975 -0.685 -11.337 1.00 90.50 83 GLN A C 1
ATOM 651 O O . GLN A 1 83 ? -17.373 0.111 -10.619 1.00 90.50 83 GLN A O 1
ATOM 656 N N . VAL A 1 84 ? -19.018 -1.396 -10.905 1.00 93.31 84 VAL A N 1
ATOM 657 C CA . VAL A 1 84 ? -19.559 -1.290 -9.548 1.00 93.31 84 VAL A CA 1
ATOM 658 C C . VAL A 1 84 ? -18.688 -2.081 -8.573 1.00 93.31 84 VAL A C 1
ATOM 660 O O . VAL A 1 84 ? -18.425 -1.589 -7.481 1.00 93.31 84 VAL A O 1
ATOM 663 N N . GLN A 1 85 ? -18.153 -3.237 -8.982 1.00 90.62 85 GLN A N 1
ATOM 664 C CA . GLN A 1 85 ? -17.169 -3.994 -8.201 1.00 90.62 85 GLN A CA 1
ATOM 665 C C . GLN A 1 85 ? -15.956 -3.131 -7.829 1.00 90.62 85 GLN A C 1
ATOM 667 O O . GLN A 1 85 ? -15.582 -3.080 -6.660 1.00 90.62 85 GLN A O 1
ATOM 672 N N . ILE A 1 86 ? -15.366 -2.417 -8.795 1.00 92.06 86 ILE A N 1
ATOM 673 C CA . ILE A 1 86 ? -14.232 -1.517 -8.538 1.00 92.06 86 ILE A CA 1
ATOM 674 C C . ILE A 1 86 ? -14.626 -0.445 -7.515 1.00 92.06 86 ILE A C 1
ATOM 676 O O . ILE A 1 86 ? -13.885 -0.214 -6.563 1.00 92.06 86 ILE A O 1
ATOM 680 N N . GLY A 1 87 ? -15.803 0.168 -7.678 1.00 95.19 87 GLY A N 1
ATOM 681 C CA . GLY A 1 87 ? -16.310 1.177 -6.748 1.00 95.19 87 GLY A CA 1
ATOM 682 C C . GLY A 1 87 ? -16.506 0.648 -5.323 1.00 95.19 87 GLY A C 1
ATOM 683 O O . GLY A 1 87 ? -16.095 1.311 -4.371 1.00 95.19 87 GLY A O 1
ATOM 684 N N . ILE A 1 88 ? -17.080 -0.551 -5.172 1.00 94.88 88 ILE A N 1
ATOM 685 C CA . ILE A 1 88 ? -17.280 -1.201 -3.868 1.00 94.88 88 ILE A CA 1
ATOM 686 C C . ILE A 1 88 ? -15.933 -1.511 -3.213 1.00 94.88 88 ILE A C 1
ATOM 688 O O . ILE A 1 88 ? -15.706 -1.098 -2.079 1.00 94.88 88 ILE A O 1
ATOM 692 N N . VAL A 1 89 ? -15.010 -2.152 -3.936 1.00 94.19 89 VAL A N 1
ATOM 693 C CA . VAL A 1 89 ? -13.686 -2.508 -3.399 1.00 94.19 89 VAL A CA 1
ATOM 694 C C . VAL A 1 89 ? -12.907 -1.256 -2.990 1.00 94.19 89 VAL A C 1
ATOM 696 O O . VAL A 1 89 ? -12.279 -1.232 -1.934 1.00 94.19 89 VAL A O 1
ATOM 699 N N . TRP A 1 90 ? -12.965 -0.183 -3.782 1.00 96.62 90 TRP A N 1
ATOM 700 C CA . TRP A 1 90 ? -12.336 1.089 -3.417 1.00 96.62 90 TRP A CA 1
ATOM 701 C C . TRP A 1 90 ? -12.939 1.686 -2.147 1.00 96.62 90 TRP A C 1
ATOM 703 O O . TRP A 1 90 ? -12.201 2.171 -1.289 1.00 96.62 90 TRP A O 1
ATOM 713 N N . MET A 1 91 ? -14.264 1.635 -2.009 1.00 96.69 91 MET A N 1
ATOM 714 C CA . MET A 1 91 ? -14.950 2.101 -0.808 1.00 96.69 91 MET A CA 1
ATOM 715 C C . MET A 1 91 ? -14.554 1.272 0.421 1.00 96.69 91 MET A C 1
ATOM 717 O O . MET A 1 91 ? -14.248 1.845 1.463 1.00 96.69 91 MET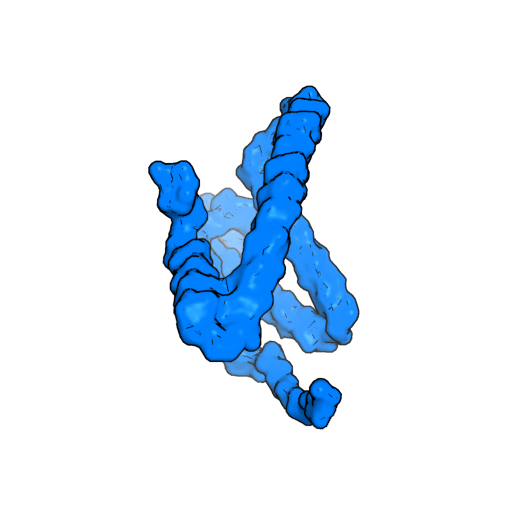 A O 1
ATOM 721 N N . GLU A 1 92 ? -14.500 -0.054 0.306 1.00 94.88 92 GLU A N 1
ATOM 722 C CA . GLU A 1 92 ? -14.078 -0.953 1.387 1.00 94.88 92 GLU A CA 1
ATOM 723 C C . GLU A 1 92 ? -12.630 -0.708 1.812 1.00 94.88 92 GLU A C 1
ATOM 725 O O . GLU A 1 92 ? -12.354 -0.565 3.005 1.00 94.88 92 GLU A O 1
ATOM 730 N N . LEU A 1 93 ? -11.709 -0.586 0.851 1.00 95.25 93 LEU A N 1
ATOM 731 C CA . LEU A 1 93 ? -10.311 -0.253 1.128 1.00 95.25 93 LEU A CA 1
ATOM 732 C C . LEU A 1 93 ? -10.182 1.117 1.802 1.00 95.25 93 LEU A C 1
ATOM 734 O O . LEU A 1 93 ? -9.406 1.256 2.748 1.00 95.25 93 LEU A O 1
ATOM 738 N N . LEU A 1 94 ? -10.964 2.113 1.373 1.00 96.12 94 LEU A N 1
ATOM 739 C CA . LEU A 1 94 ? -10.998 3.425 2.017 1.00 96.12 94 LEU A CA 1
ATOM 740 C C . LEU A 1 94 ? -11.519 3.328 3.458 1.00 96.12 94 LEU A C 1
ATOM 742 O O . LEU A 1 94 ? -10.930 3.924 4.358 1.00 96.12 94 LEU A O 1
ATOM 746 N N . LEU A 1 95 ? -12.586 2.565 3.708 1.00 95.00 95 LEU A N 1
ATOM 747 C CA . LEU A 1 95 ? -13.122 2.364 5.057 1.00 95.00 95 LEU A CA 1
ATOM 748 C C . LEU A 1 95 ? -12.118 1.649 5.970 1.00 95.00 95 LEU A C 1
ATOM 750 O O . LEU A 1 95 ? -11.924 2.080 7.108 1.00 95.00 95 LEU A O 1
ATOM 754 N N . LEU A 1 96 ? -11.441 0.608 5.474 1.00 92.56 96 LEU A N 1
ATOM 755 C CA . LEU A 1 96 ? -10.376 -0.086 6.206 1.00 92.56 96 LEU A CA 1
ATOM 756 C C . LEU A 1 96 ? -9.200 0.847 6.509 1.00 92.56 96 LEU A C 1
ATOM 758 O O . LEU A 1 96 ? -8.685 0.853 7.627 1.00 92.56 96 LEU A O 1
ATOM 762 N N . PHE A 1 97 ? -8.813 1.681 5.547 1.00 93.06 97 PHE A N 1
ATOM 763 C CA . PHE A 1 97 ? -7.776 2.689 5.731 1.00 93.06 97 PHE A CA 1
ATOM 764 C C . PHE A 1 97 ? -8.168 3.729 6.793 1.00 93.06 97 PHE A C 1
ATOM 766 O O . PHE A 1 97 ? -7.382 4.027 7.691 1.00 93.06 97 PHE A O 1
ATOM 773 N N . LEU A 1 98 ? -9.403 4.236 6.771 1.00 91.62 98 LEU A N 1
ATOM 774 C CA . LEU A 1 98 ? -9.899 5.164 7.793 1.00 91.62 98 LEU A CA 1
ATOM 775 C C . LEU A 1 98 ? -9.981 4.509 9.182 1.00 91.62 98 LEU A C 1
ATOM 777 O O . LEU A 1 98 ? -9.641 5.144 10.184 1.00 91.62 98 LEU A O 1
ATOM 781 N N . ALA A 1 99 ? -10.394 3.240 9.256 1.00 89.31 99 ALA A N 1
ATOM 782 C CA . ALA A 1 99 ? -10.390 2.468 10.497 1.00 89.31 99 ALA A CA 1
ATOM 783 C C . ALA A 1 99 ? -8.966 2.293 11.049 1.00 89.31 99 ALA A C 1
ATOM 785 O O . ALA A 1 99 ? -8.745 2.465 12.249 1.00 89.31 99 ALA A O 1
ATOM 786 N N . PHE A 1 100 ? -7.989 2.043 10.175 1.00 89.62 100 PHE A N 1
ATOM 787 C CA . PHE A 1 100 ? -6.576 1.981 10.540 1.00 89.62 100 PHE A CA 1
ATOM 788 C C . PHE A 1 100 ? -6.075 3.314 11.114 1.00 89.62 100 PHE A C 1
ATOM 790 O O . PHE A 1 100 ? -5.489 3.317 12.192 1.00 89.62 100 PHE A O 1
ATOM 797 N N . PHE A 1 101 ? -6.384 4.455 10.485 1.00 86.75 101 PHE A N 1
ATOM 798 C CA . PHE A 1 101 ? -6.024 5.784 11.011 1.00 86.75 101 PHE A CA 1
ATOM 799 C C . PHE A 1 101 ? -6.626 6.059 12.391 1.00 86.75 101 PHE A C 1
ATOM 801 O O . PHE A 1 101 ? -5.955 6.625 13.258 1.00 86.75 101 PHE A O 1
ATOM 808 N N . ARG A 1 102 ? -7.867 5.617 12.636 1.00 85.88 102 ARG A N 1
ATOM 809 C CA . ARG A 1 102 ? -8.475 5.718 13.972 1.00 85.88 102 ARG A CA 1
ATOM 810 C C . ARG A 1 102 ? -7.701 4.935 15.035 1.00 85.88 102 ARG A C 1
ATOM 812 O O . ARG A 1 102 ? -7.715 5.348 16.191 1.00 85.88 102 ARG A O 1
ATOM 819 N N . SER A 1 103 ? -6.989 3.870 14.666 1.00 85.62 103 SER A N 1
ATOM 820 C CA . SER A 1 103 ? -6.173 3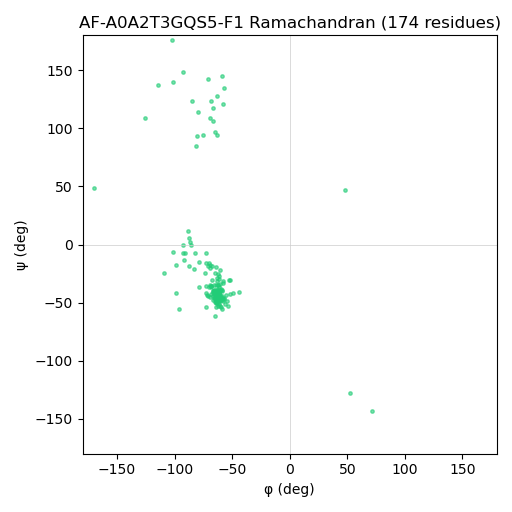.092 15.605 1.00 85.62 103 SER A CA 1
ATOM 821 C C . SER A 1 103 ? -4.963 3.860 16.159 1.00 85.62 103 SER A C 1
ATOM 823 O O . SER A 1 103 ? -4.429 3.460 17.192 1.00 85.62 103 SER A O 1
ATOM 825 N N . PHE A 1 104 ? -4.525 4.952 15.517 1.00 83.56 104 PHE A N 1
ATOM 826 C CA . PHE A 1 104 ? -3.338 5.720 15.930 1.00 83.56 104 PHE A CA 1
ATOM 827 C C . PHE A 1 104 ? -3.610 6.800 16.991 1.00 83.56 104 PHE A C 1
ATOM 829 O O . PHE A 1 104 ? -2.677 7.504 17.363 1.00 83.56 104 PHE A O 1
ATOM 836 N N . ASN A 1 105 ? -4.848 6.945 17.495 1.00 82.00 105 ASN A N 1
ATOM 837 C CA . ASN A 1 105 ? -5.223 7.982 18.478 1.00 82.00 105 ASN A CA 1
ATOM 838 C C . ASN A 1 105 ? -4.721 9.391 18.088 1.00 82.00 105 ASN A C 1
ATOM 840 O O . ASN A 1 105 ? -4.123 10.110 18.886 1.00 82.00 105 ASN A O 1
ATOM 844 N N . LEU A 1 106 ? -4.938 9.771 16.826 1.00 82.44 106 LEU A N 1
ATOM 845 C CA . LEU A 1 106 ? -4.421 11.013 16.252 1.00 82.44 106 LEU A CA 1
ATOM 846 C C . LEU A 1 106 ? -4.999 12.255 16.948 1.00 82.44 106 LEU A C 1
ATOM 848 O O . LEU A 1 106 ? -6.216 12.443 17.017 1.00 82.44 106 LEU A O 1
ATOM 852 N N . SER A 1 107 ? -4.121 13.151 17.397 1.00 86.69 107 SER A N 1
ATOM 853 C CA . SER A 1 107 ? -4.491 14.448 17.959 1.00 86.69 107 SER A CA 1
ATOM 854 C C . SER A 1 107 ? -4.789 15.450 16.840 1.00 86.69 107 SER A C 1
ATOM 856 O O . SER A 1 107 ? -3.909 16.145 16.337 1.00 86.69 107 SER A O 1
ATOM 858 N N . MET A 1 108 ? -6.065 15.553 16.458 1.00 85.94 108 MET A N 1
ATOM 859 C CA . MET A 1 108 ? -6.499 16.481 15.402 1.00 85.94 108 MET A CA 1
ATOM 860 C C . MET A 1 108 ? -6.026 17.931 15.623 1.00 85.94 108 MET A C 1
ATOM 862 O O . MET A 1 108 ? -5.531 18.517 14.663 1.00 85.94 108 MET A O 1
ATOM 866 N N . PRO A 1 109 ? -6.075 18.511 16.842 1.00 89.25 109 PRO A N 1
ATOM 867 C CA . PRO A 1 109 ? -5.569 19.868 17.069 1.00 89.25 109 PRO A CA 1
ATOM 868 C C . PRO A 1 109 ? -4.073 20.027 16.755 1.00 89.25 109 PRO A C 1
ATOM 870 O O . PRO A 1 109 ? -3.684 21.000 16.119 1.00 89.25 109 PRO A O 1
ATOM 873 N N . PHE A 1 110 ? -3.248 19.038 17.117 1.00 87.31 110 PHE A N 1
ATOM 874 C CA . PHE A 1 110 ? -1.807 19.040 16.839 1.00 87.31 110 PHE A CA 1
ATOM 875 C C . PHE A 1 110 ? -1.517 18.951 15.337 1.00 87.31 110 PHE A C 1
ATOM 877 O O . PHE A 1 110 ? -0.623 19.631 14.835 1.00 87.31 110 PHE A O 1
ATOM 884 N N . ILE A 1 111 ? -2.279 18.130 14.606 1.00 87.69 111 ILE A N 1
ATOM 885 C CA . ILE A 1 111 ? -2.139 18.011 13.149 1.00 87.69 111 ILE A CA 1
ATOM 886 C C . ILE A 1 111 ? -2.473 19.342 12.481 1.00 87.69 111 ILE A C 1
ATOM 888 O O . ILE A 1 111 ? -1.723 19.777 11.615 1.00 87.69 111 ILE A O 1
ATOM 892 N N . TRP A 1 112 ? -3.563 19.997 12.889 1.00 91.81 112 TRP A N 1
ATOM 893 C CA . TRP A 1 112 ? -3.961 21.292 12.334 1.00 91.81 112 TRP A CA 1
ATOM 894 C C . TRP A 1 112 ? -2.926 22.387 12.593 1.00 91.81 112 TRP A C 1
ATOM 896 O O . TRP A 1 112 ? -2.621 23.156 11.683 1.00 91.81 112 TRP A O 1
ATOM 906 N N . GLU A 1 113 ? -2.348 22.423 13.792 1.00 92.62 113 GLU A N 1
ATOM 907 C CA . GLU A 1 113 ? -1.306 23.387 14.155 1.00 92.62 113 GLU A CA 1
ATOM 908 C C . GLU A 1 113 ? -0.012 23.178 13.349 1.00 92.62 113 GLU A C 1
ATOM 910 O O . GLU A 1 113 ? 0.598 24.137 12.879 1.00 92.62 113 GLU A O 1
ATOM 915 N N . ASN A 1 114 ? 0.372 21.921 13.113 1.00 91.81 114 ASN A N 1
ATOM 916 C CA . ASN A 1 114 ? 1.599 21.574 12.391 1.00 91.81 114 ASN A CA 1
ATOM 917 C C . ASN A 1 114 ? 1.391 21.371 10.884 1.00 91.81 114 ASN A C 1
ATOM 919 O O . ASN A 1 114 ? 2.357 21.118 10.162 1.00 91.81 114 ASN A O 1
ATOM 923 N N . LEU A 1 115 ? 0.163 21.504 10.379 1.00 91.81 115 LEU A N 1
ATOM 92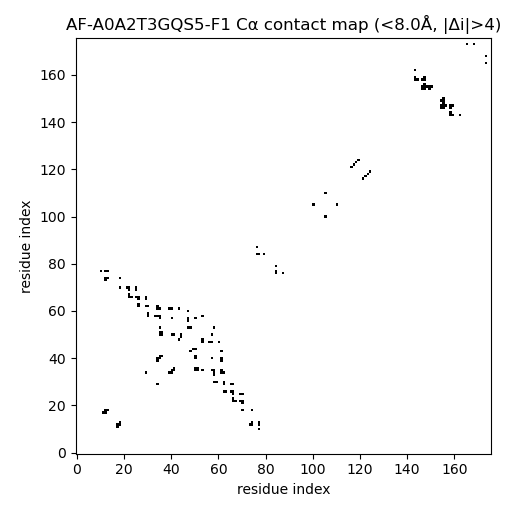4 C CA . LEU A 1 115 ? -0.163 21.295 8.969 1.00 91.81 115 LEU A CA 1
ATOM 925 C C . LEU A 1 115 ? 0.694 22.160 8.026 1.00 91.81 115 LEU A C 1
ATOM 927 O O . LEU A 1 115 ? 1.211 21.614 7.047 1.00 91.81 115 LEU A O 1
ATOM 931 N N . PRO A 1 116 ? 0.940 23.459 8.311 1.00 92.31 116 PRO A N 1
ATOM 932 C CA . PRO A 1 116 ? 1.819 24.270 7.474 1.00 92.31 116 PRO A CA 1
ATOM 933 C C . PRO A 1 116 ? 3.253 23.732 7.436 1.00 92.31 116 PRO A C 1
ATOM 935 O O . PRO A 1 116 ? 3.888 23.756 6.382 1.00 92.31 116 PRO A O 1
ATOM 938 N N . TYR A 1 117 ? 3.763 23.207 8.554 1.00 93.12 117 TYR A N 1
ATOM 939 C CA . TYR A 1 117 ? 5.098 22.610 8.631 1.00 93.12 117 TYR A CA 1
ATOM 940 C C . TYR A 1 117 ? 5.164 21.272 7.881 1.00 93.12 117 TYR A C 1
ATOM 942 O O . TYR A 1 117 ? 6.074 21.053 7.084 1.00 93.12 117 TYR A O 1
ATOM 950 N N . LEU A 1 118 ? 4.165 20.403 8.053 1.00 91.25 118 LEU A N 1
ATOM 951 C CA . LEU A 1 118 ? 4.071 19.124 7.340 1.00 91.25 118 LEU A CA 1
ATOM 952 C C . LEU A 1 118 ? 4.030 19.313 5.818 1.00 91.25 118 LEU A C 1
ATOM 954 O O . LEU A 1 118 ? 4.672 18.560 5.085 1.00 91.25 118 LEU A O 1
ATOM 958 N N . ILE A 1 119 ? 3.318 20.333 5.336 1.00 93.56 119 ILE A N 1
ATOM 959 C CA . ILE A 1 119 ? 3.269 20.656 3.907 1.00 93.56 119 ILE A CA 1
ATOM 960 C C . ILE A 1 119 ? 4.597 21.274 3.455 1.00 93.56 119 ILE A C 1
ATOM 962 O O . ILE A 1 119 ? 5.215 20.778 2.514 1.00 93.56 119 ILE A O 1
ATOM 966 N N . SER A 1 120 ? 5.055 22.337 4.119 1.00 92.12 120 SER A N 1
ATOM 967 C CA . SER A 1 120 ? 6.225 23.110 3.673 1.00 92.12 120 SER A CA 1
ATOM 968 C C . SER A 1 120 ? 7.550 22.364 3.790 1.00 92.12 120 SER A C 1
ATOM 970 O O . SER A 1 120 ? 8.414 22.548 2.942 1.00 92.12 120 SER A O 1
ATOM 972 N N . GLN A 1 121 ? 7.727 21.532 4.813 1.00 92.69 121 GLN A N 1
ATOM 973 C CA . GLN A 1 121 ? 8.923 20.712 4.970 1.00 92.69 121 GLN A CA 1
ATOM 974 C C . GLN A 1 121 ? 8.678 19.316 4.419 1.00 92.69 121 GLN A C 1
ATOM 976 O O . GLN A 1 121 ? 9.388 18.900 3.518 1.00 92.69 121 GLN A O 1
ATOM 981 N N . GLY A 1 122 ? 7.656 18.595 4.877 1.00 92.44 122 GLY A N 1
ATOM 982 C CA . GLY A 1 122 ? 7.452 17.197 4.480 1.00 92.44 122 GLY A CA 1
ATOM 983 C C . GLY A 1 122 ? 7.146 17.025 2.989 1.00 92.44 122 GLY A C 1
ATOM 984 O O . GLY A 1 122 ? 7.908 16.390 2.254 1.00 92.44 122 GLY A O 1
ATOM 985 N N . VAL A 1 123 ? 6.036 17.604 2.526 1.00 95.56 123 VAL A N 1
ATOM 986 C CA . VAL A 1 123 ? 5.571 17.417 1.139 1.00 95.56 123 VAL A CA 1
ATOM 987 C C . VAL A 1 123 ? 6.534 18.061 0.145 1.00 95.56 123 VAL A C 1
ATOM 989 O O . VAL A 1 123 ? 6.943 17.412 -0.819 1.00 95.56 123 VAL A O 1
ATOM 992 N N . VAL A 1 124 ? 6.936 19.312 0.383 1.00 96.00 124 VAL A N 1
ATOM 993 C CA . VAL A 1 124 ? 7.826 20.027 -0.545 1.00 96.00 124 VAL A CA 1
ATOM 994 C C . VAL A 1 124 ? 9.184 19.342 -0.655 1.00 96.00 124 VAL A C 1
ATOM 996 O O . VAL A 1 124 ? 9.651 19.161 -1.776 1.00 96.00 124 VAL A O 1
ATOM 999 N N . THR A 1 125 ? 9.814 18.913 0.447 1.00 95.31 125 THR A N 1
ATOM 1000 C CA . THR A 1 125 ? 11.120 18.229 0.350 1.00 95.31 125 THR A CA 1
ATOM 1001 C C . THR A 1 125 ? 11.002 16.891 -0.367 1.00 95.31 125 THR A C 1
ATOM 1003 O O . THR A 1 125 ? 11.838 16.594 -1.218 1.00 95.31 125 THR A O 1
ATOM 1006 N N . THR A 1 126 ? 9.934 16.124 -0.117 1.00 96.19 126 THR A N 1
ATOM 1007 C CA . THR A 1 126 ? 9.680 14.858 -0.820 1.00 96.19 126 THR A CA 1
ATOM 1008 C C . THR A 1 126 ? 9.562 15.083 -2.325 1.00 96.19 126 THR A C 1
ATOM 1010 O O . THR A 1 126 ? 10.217 14.387 -3.102 1.00 96.19 126 THR A O 1
ATOM 1013 N N . ILE A 1 127 ? 8.771 16.077 -2.745 1.00 96.69 127 ILE A N 1
ATOM 1014 C CA . ILE A 1 127 ? 8.600 16.419 -4.163 1.00 96.69 127 ILE A CA 1
ATOM 1015 C C . ILE A 1 127 ? 9.913 16.929 -4.755 1.00 96.69 127 ILE A C 1
ATOM 1017 O O . ILE A 1 127 ? 10.304 16.476 -5.826 1.00 96.69 127 ILE A O 1
ATOM 1021 N N . TYR A 1 128 ? 10.605 17.836 -4.067 1.00 96.25 128 TYR A N 1
ATOM 1022 C CA . TYR A 1 128 ? 11.853 18.431 -4.535 1.00 96.25 128 TYR A CA 1
ATOM 1023 C C . TYR A 1 128 ? 12.935 17.370 -4.759 1.00 96.25 128 TYR A C 1
ATOM 1025 O O . TYR A 1 128 ? 13.467 17.258 -5.865 1.00 96.25 128 TYR A O 1
ATOM 1033 N N . VAL A 1 129 ? 13.216 16.550 -3.741 1.00 95.69 129 VAL A N 1
ATOM 1034 C CA . VAL A 1 129 ? 14.226 15.487 -3.827 1.00 95.69 129 VAL A CA 1
ATOM 1035 C C . VAL A 1 129 ? 13.829 14.472 -4.896 1.00 95.69 129 VAL A C 1
ATOM 1037 O O . VAL A 1 129 ? 14.640 14.165 -5.764 1.00 95.69 129 VAL A O 1
ATOM 1040 N N . SER A 1 130 ? 12.571 14.017 -4.910 1.00 96.56 130 SER A N 1
ATOM 1041 C CA . SER A 1 130 ? 12.107 13.040 -5.905 1.00 96.56 130 SER A CA 1
ATOM 1042 C C . SER A 1 130 ? 12.194 13.579 -7.333 1.00 96.56 130 SER A C 1
ATOM 1044 O O . SER A 1 130 ? 12.628 12.856 -8.227 1.00 96.56 130 SER A O 1
ATOM 1046 N N . ALA A 1 131 ? 11.821 14.840 -7.566 1.00 97.31 131 ALA A N 1
ATOM 1047 C CA . ALA A 1 131 ? 11.862 15.457 -8.889 1.00 97.31 131 ALA A CA 1
ATOM 1048 C C . ALA A 1 131 ? 13.299 15.591 -9.406 1.00 97.31 131 ALA A C 1
ATOM 1050 O O . ALA A 1 131 ? 13.583 15.207 -10.543 1.00 97.31 131 ALA A O 1
ATOM 1051 N N . VAL A 1 132 ? 14.217 16.075 -8.565 1.00 97.38 132 VAL A N 1
ATOM 1052 C CA . VAL A 1 132 ? 15.637 16.195 -8.921 1.00 97.38 132 VAL A CA 1
ATOM 1053 C C . VAL A 1 132 ? 16.251 14.812 -9.163 1.00 97.38 132 VAL A C 1
ATOM 1055 O O . VAL A 1 132 ? 16.931 14.610 -10.171 1.00 97.38 132 VAL A O 1
ATOM 1058 N N . SER A 1 133 ? 15.967 13.829 -8.303 1.00 95.06 133 SER A N 1
ATOM 1059 C CA . SER A 1 133 ? 16.443 12.453 -8.478 1.00 95.06 133 SER A CA 1
ATOM 1060 C C . SER A 1 133 ? 15.909 11.814 -9.759 1.00 95.06 133 SER A C 1
ATOM 1062 O O . SER A 1 133 ? 16.688 11.223 -10.503 1.00 95.06 133 SER A O 1
ATOM 1064 N N . LEU A 1 134 ? 14.614 11.957 -10.059 1.00 96.38 134 LEU A N 1
ATOM 1065 C CA . LEU A 1 134 ? 14.013 11.441 -11.293 1.00 96.38 134 LEU A CA 1
ATOM 1066 C C . LEU A 1 134 ? 14.615 12.095 -12.535 1.00 96.38 134 LEU A C 1
ATOM 1068 O O . LEU A 1 134 ? 14.874 11.401 -13.518 1.00 96.38 134 LEU A O 1
ATOM 1072 N N . PHE A 1 135 ? 14.881 13.401 -12.486 1.00 97.75 135 PHE A N 1
ATOM 1073 C CA . PHE A 1 135 ? 15.517 14.115 -13.586 1.00 97.75 135 PHE A CA 1
ATOM 1074 C C . PHE A 1 135 ? 16.889 13.512 -13.918 1.00 97.75 135 PHE A C 1
ATOM 1076 O O . PHE A 1 135 ? 17.097 13.042 -15.038 1.00 97.75 135 PHE A O 1
ATOM 1083 N N . PHE A 1 136 ? 17.799 13.418 -12.945 1.00 96.38 136 PHE A N 1
ATOM 1084 C CA . PHE A 1 136 ? 19.125 12.838 -13.189 1.00 96.38 136 PHE A CA 1
ATOM 1085 C C . PHE A 1 136 ? 19.072 11.340 -13.512 1.00 96.38 136 PHE A C 1
ATOM 1087 O O . PHE A 1 136 ? 19.769 10.886 -14.423 1.00 96.38 136 PHE A O 1
ATOM 1094 N N . ALA A 1 137 ? 18.213 10.576 -12.831 1.00 94.31 137 ALA A N 1
ATOM 1095 C CA . ALA A 1 137 ? 18.019 9.159 -13.121 1.00 94.31 137 ALA A CA 1
ATOM 1096 C C . ALA A 1 137 ? 17.552 8.942 -14.566 1.00 94.31 137 ALA A C 1
ATOM 1098 O O . ALA A 1 137 ? 18.045 8.034 -15.234 1.00 94.31 137 ALA A O 1
ATOM 1099 N N . SER A 1 138 ? 16.659 9.796 -15.078 1.00 96.75 138 SER A N 1
ATOM 1100 C CA . SER A 1 138 ? 16.186 9.712 -16.462 1.00 96.75 138 SER A CA 1
ATOM 1101 C C . SER A 1 138 ? 17.305 9.959 -17.479 1.00 96.75 138 SER A C 1
ATOM 1103 O O . SER A 1 138 ? 17.420 9.201 -18.441 1.00 96.75 138 SER A O 1
ATOM 1105 N N . LEU A 1 139 ? 18.188 10.937 -17.239 1.00 97.06 139 LEU A N 1
ATOM 1106 C CA . LEU A 1 139 ? 19.333 11.214 -18.115 1.00 97.06 139 LEU A CA 1
ATOM 1107 C C . LEU A 1 139 ? 20.286 10.014 -18.188 1.00 97.06 139 LEU A C 1
ATOM 1109 O O . LEU A 1 139 ? 20.649 9.572 -19.279 1.00 97.06 139 LEU A O 1
ATOM 1113 N N . ILE A 1 140 ? 20.646 9.445 -17.034 1.00 94.50 140 ILE A N 1
ATOM 1114 C CA . ILE A 1 140 ? 21.525 8.268 -16.964 1.00 94.50 140 ILE A CA 1
ATOM 1115 C C . ILE A 1 140 ? 20.849 7.055 -17.615 1.00 94.50 140 ILE A C 1
ATOM 1117 O O . ILE A 1 140 ? 21.489 6.317 -18.368 1.00 94.50 140 ILE A O 1
ATOM 1121 N N . ALA A 1 141 ? 19.551 6.858 -17.371 1.00 94.38 141 ALA A N 1
ATOM 1122 C CA . ALA A 1 141 ? 18.790 5.753 -17.940 1.00 94.38 141 ALA A CA 1
ATOM 1123 C C . ALA A 1 141 ? 18.740 5.812 -19.472 1.00 94.38 141 ALA A C 1
ATOM 1125 O O . ALA A 1 141 ? 18.888 4.772 -20.114 1.00 94.38 141 ALA A O 1
ATOM 1126 N N . ILE A 1 142 ? 18.594 7.003 -20.064 1.00 96.12 142 ILE A N 1
ATOM 1127 C CA . ILE A 1 142 ? 18.632 7.185 -21.522 1.00 96.12 142 ILE A CA 1
ATOM 1128 C C . ILE A 1 142 ? 19.999 6.767 -22.074 1.00 96.12 142 ILE A C 1
ATOM 1130 O O . ILE A 1 142 ? 20.059 5.977 -23.016 1.00 96.12 142 ILE A O 1
ATOM 1134 N N . VAL A 1 143 ? 21.098 7.222 -21.463 1.00 95.25 143 VAL A N 1
ATOM 1135 C CA . VAL A 1 143 ? 22.457 6.851 -21.896 1.00 95.25 143 VAL A CA 1
ATOM 1136 C C . VAL A 1 143 ? 22.678 5.340 -21.788 1.00 95.25 143 VAL A C 1
ATOM 1138 O O . VAL A 1 143 ? 23.148 4.713 -22.739 1.00 95.25 143 VAL A O 1
ATOM 1141 N N . ALA A 1 144 ? 22.293 4.732 -20.664 1.00 93.06 144 ALA A N 1
ATOM 1142 C CA . ALA A 1 144 ? 22.413 3.291 -20.461 1.00 93.06 144 ALA A CA 1
ATOM 1143 C C . ALA A 1 144 ? 21.555 2.490 -21.458 1.00 93.06 144 ALA A C 1
ATOM 1145 O O . ALA A 1 144 ? 22.003 1.462 -21.967 1.00 93.06 144 ALA A O 1
ATOM 1146 N N . ALA A 1 145 ? 20.346 2.960 -21.774 1.00 94.50 145 ALA A N 1
ATOM 1147 C CA . ALA A 1 145 ? 19.471 2.327 -22.756 1.00 94.50 145 ALA A CA 1
ATOM 1148 C C . ALA A 1 145 ? 20.071 2.378 -24.169 1.00 94.50 145 ALA A C 1
ATOM 1150 O O . ALA A 1 145 ? 20.108 1.352 -24.849 1.00 94.50 145 ALA A O 1
ATOM 1151 N N . VAL A 1 146 ? 20.606 3.531 -24.585 1.00 95.25 146 VAL A N 1
ATOM 1152 C CA . VAL A 1 146 ? 21.290 3.678 -25.882 1.00 95.25 146 VAL A CA 1
ATOM 1153 C C . VAL A 1 146 ? 22.527 2.779 -25.950 1.00 95.25 146 VAL A C 1
ATOM 1155 O O . VAL A 1 146 ? 22.725 2.078 -26.942 1.00 95.25 146 VAL A O 1
ATOM 1158 N N . ALA A 1 147 ? 23.327 2.721 -24.883 1.00 93.19 147 ALA A N 1
ATOM 1159 C CA . ALA A 1 147 ? 24.505 1.856 -24.818 1.00 93.19 147 ALA A CA 1
ATOM 1160 C C . ALA A 1 147 ? 24.155 0.358 -24.925 1.00 93.19 147 ALA A C 1
ATOM 1162 O O . ALA A 1 147 ? 24.889 -0.388 -25.571 1.00 93.19 147 ALA A O 1
ATOM 1163 N N . LYS A 1 148 ? 23.013 -0.081 -24.374 1.00 90.44 148 LYS A N 1
ATOM 1164 C CA . LYS A 1 148 ? 22.516 -1.465 -24.525 1.00 90.44 148 LYS A CA 1
ATOM 1165 C C . LYS A 1 148 ? 22.016 -1.800 -25.934 1.00 90.44 148 LYS A C 1
ATOM 1167 O O . LYS A 1 148 ? 21.907 -2.976 -26.256 1.00 90.44 148 LYS A O 1
ATOM 1172 N N . LEU A 1 149 ? 21.708 -0.806 -26.765 1.00 92.56 149 LEU A N 1
ATOM 1173 C CA . LEU A 1 149 ? 21.343 -1.013 -28.173 1.00 92.56 149 LEU A CA 1
ATOM 1174 C C . LEU A 1 149 ? 22.557 -0.962 -29.111 1.00 92.56 149 LEU A C 1
ATOM 1176 O O . LEU A 1 149 ? 22.430 -1.238 -30.303 1.00 92.56 149 LEU A O 1
ATOM 1180 N N . SER A 1 150 ? 23.734 -0.605 -28.594 1.00 89.69 150 SER A N 1
ATOM 1181 C CA . SER A 1 150 ? 24.960 -0.541 -29.381 1.00 89.69 150 SER A CA 1
ATOM 1182 C C . SER A 1 150 ? 25.453 -1.937 -29.768 1.00 89.69 150 SER A C 1
ATOM 1184 O O . SER A 1 150 ? 25.432 -2.863 -28.961 1.00 89.69 150 SER A O 1
ATOM 1186 N N . SE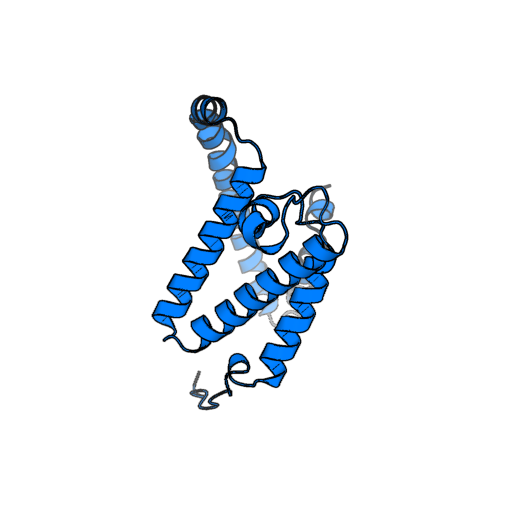R A 1 151 ? 25.992 -2.068 -30.983 1.00 90.06 151 SER A N 1
ATOM 1187 C CA . SER A 1 151 ? 26.721 -3.262 -31.430 1.00 90.06 151 SER A CA 1
ATOM 1188 C C . SER A 1 151 ? 28.114 -3.396 -30.794 1.00 90.06 151 SER A C 1
ATOM 1190 O O . SER A 1 151 ? 28.776 -4.419 -30.969 1.00 90.06 151 SER A O 1
ATOM 1192 N N . ASN A 1 152 ? 28.576 -2.386 -30.045 1.00 93.31 152 ASN A N 1
ATOM 1193 C CA . ASN A 1 152 ? 29.836 -2.436 -29.312 1.00 93.31 152 ASN A CA 1
ATOM 1194 C C . ASN A 1 152 ? 29.677 -3.229 -28.001 1.00 93.31 152 ASN A C 1
ATOM 1196 O O . ASN A 1 152 ? 29.022 -2.775 -27.058 1.00 93.31 152 ASN A O 1
ATOM 1200 N N . GLY A 1 153 ? 30.351 -4.381 -27.915 1.00 91.06 153 GLY A N 1
ATOM 1201 C CA . GLY A 1 153 ? 30.308 -5.264 -26.746 1.00 91.06 153 GLY A CA 1
ATOM 1202 C C . GLY A 1 153 ? 30.749 -4.606 -25.434 1.00 91.06 153 GLY A C 1
ATOM 1203 O O . GLY A 1 153 ? 30.194 -4.926 -24.385 1.00 91.06 153 GLY A O 1
ATOM 1204 N N . PHE A 1 154 ? 31.677 -3.644 -25.470 1.00 94.00 154 PHE A N 1
ATOM 1205 C CA . PHE A 1 154 ? 32.120 -2.927 -24.270 1.00 94.00 154 PHE A CA 1
ATOM 1206 C C . PHE A 1 154 ? 31.025 -2.003 -23.715 1.00 94.00 154 PHE A C 1
ATOM 1208 O O . PHE A 1 154 ? 30.750 -2.006 -22.511 1.00 94.00 154 PHE A O 1
ATOM 1215 N N . ALA A 1 155 ? 30.359 -1.248 -24.595 1.00 91.31 155 ALA A N 1
ATOM 1216 C CA . ALA A 1 155 ? 29.259 -0.360 -24.217 1.00 91.31 155 ALA A CA 1
ATOM 1217 C C . ALA A 1 155 ? 28.061 -1.163 -23.687 1.00 91.31 155 ALA A C 1
ATOM 1219 O O . ALA A 1 155 ? 27.511 -0.841 -22.630 1.00 91.31 155 ALA A O 1
ATOM 1220 N N . TYR A 1 156 ? 27.723 -2.260 -24.371 1.00 94.94 156 TYR A N 1
ATOM 1221 C CA . TYR A 1 156 ? 26.656 -3.167 -23.963 1.00 94.94 156 TYR A CA 1
ATOM 1222 C C . TYR A 1 156 ? 26.920 -3.801 -22.590 1.00 94.94 156 TYR A C 1
ATOM 1224 O O . TYR A 1 156 ? 26.044 -3.784 -21.718 1.00 94.94 156 TYR A O 1
ATOM 1232 N N . ALA A 1 157 ? 28.122 -4.351 -22.379 1.00 93.81 157 ALA A N 1
ATOM 1233 C CA . ALA A 1 157 ? 28.485 -5.021 -21.133 1.00 93.81 157 ALA A CA 1
ATOM 1234 C C . ALA A 1 157 ? 28.483 -4.045 -19.949 1.00 93.81 157 ALA A C 1
ATOM 1236 O O . ALA A 1 157 ? 27.880 -4.338 -18.916 1.00 93.81 157 ALA A O 1
ATOM 1237 N N . THR A 1 158 ? 29.070 -2.858 -20.126 1.00 94.25 158 THR A N 1
ATOM 1238 C CA . THR A 1 158 ? 29.129 -1.823 -19.081 1.00 94.25 158 THR A CA 1
ATOM 1239 C C . THR A 1 158 ? 27.726 -1.366 -18.667 1.00 94.25 158 THR A C 1
ATOM 1241 O O . THR A 1 158 ? 27.401 -1.349 -17.478 1.00 94.25 158 THR A O 1
ATOM 1244 N N . ALA A 1 159 ? 26.851 -1.064 -19.631 1.00 94.19 159 ALA A N 1
ATOM 1245 C CA . ALA A 1 159 ? 25.484 -0.629 -19.340 1.00 94.19 159 ALA A CA 1
ATOM 1246 C C . ALA A 1 159 ? 24.619 -1.749 -18.727 1.00 94.19 159 ALA A C 1
ATOM 1248 O O . ALA A 1 159 ? 23.794 -1.508 -17.836 1.00 94.19 159 ALA A O 1
ATOM 1249 N N . SER A 1 160 ? 24.814 -2.993 -19.167 1.00 92.50 160 SER A N 1
ATOM 1250 C CA . SER A 1 160 ? 24.123 -4.159 -18.605 1.00 92.50 160 SER A CA 1
ATOM 1251 C C . SER A 1 160 ? 24.538 -4.428 -17.160 1.00 92.50 160 SER A C 1
ATOM 1253 O O . SER A 1 160 ? 23.667 -4.629 -16.314 1.00 92.50 160 SER A O 1
ATOM 1255 N N . PHE A 1 161 ? 25.837 -4.356 -16.860 1.00 93.94 161 PHE A N 1
ATOM 1256 C CA . PHE A 1 161 ? 26.352 -4.505 -15.501 1.00 93.94 161 PHE A CA 1
ATOM 1257 C C . PHE A 1 161 ? 25.808 -3.414 -14.571 1.00 93.94 161 PHE A C 1
ATOM 1259 O O . PHE A 1 161 ? 25.210 -3.740 -13.547 1.00 93.94 161 PHE A O 1
ATOM 1266 N N . TYR A 1 162 ? 25.922 -2.137 -14.964 1.00 92.75 162 TYR A N 1
ATOM 1267 C CA . TYR A 1 162 ? 25.403 -1.006 -14.185 1.00 92.75 162 TYR A CA 1
ATOM 1268 C C . TYR A 1 162 ? 23.912 -1.183 -13.855 1.00 92.75 162 TYR A C 1
ATOM 1270 O O . TYR A 1 162 ? 23.517 -1.165 -12.690 1.00 92.75 162 TYR A O 1
ATOM 1278 N N . THR A 1 163 ? 23.074 -1.437 -14.867 1.00 92.88 163 THR A N 1
ATOM 1279 C CA . THR A 1 163 ? 21.622 -1.586 -14.653 1.00 92.88 163 THR A CA 1
ATOM 1280 C C . THR A 1 163 ? 21.258 -2.791 -13.786 1.00 92.88 163 THR A C 1
ATOM 1282 O O . THR A 1 163 ? 20.302 -2.706 -13.018 1.00 92.88 163 THR A O 1
ATOM 1285 N N . SER A 1 164 ? 21.997 -3.899 -13.880 1.00 92.94 164 SER A N 1
ATOM 1286 C CA . SER A 1 164 ? 21.760 -5.080 -13.043 1.00 92.94 164 SER A CA 1
ATOM 1287 C C . SER A 1 164 ? 22.185 -4.852 -11.593 1.00 92.94 164 SER A C 1
ATOM 1289 O O . SER A 1 164 ? 21.456 -5.225 -10.678 1.00 92.94 164 SER A O 1
ATOM 1291 N N . PHE A 1 165 ? 23.344 -4.230 -11.377 1.00 92.69 165 PHE A N 1
ATOM 1292 C CA . PHE A 1 165 ? 23.907 -4.008 -10.048 1.00 92.69 165 PHE A CA 1
ATOM 1293 C C . PHE A 1 165 ? 23.025 -3.078 -9.204 1.00 92.69 165 PHE A C 1
ATOM 1295 O O . PHE A 1 165 ? 22.555 -3.470 -8.137 1.00 92.69 165 PHE A O 1
ATOM 1302 N N . PHE A 1 166 ? 22.701 -1.886 -9.719 1.00 89.44 166 PHE A N 1
ATOM 1303 C CA . PHE A 1 166 ? 21.900 -0.895 -8.984 1.00 89.44 166 PHE A CA 1
ATOM 1304 C C . PHE A 1 166 ? 20.433 -1.306 -8.789 1.00 89.44 166 PHE A C 1
ATOM 1306 O O . PHE A 1 166 ? 19.767 -0.803 -7.890 1.00 89.44 166 PHE A O 1
ATOM 1313 N N . ARG A 1 167 ? 19.913 -2.242 -9.593 1.00 89.00 167 ARG A N 1
ATOM 1314 C CA . ARG A 1 167 ? 18.573 -2.820 -9.382 1.00 89.00 167 ARG A CA 1
ATOM 1315 C C . ARG A 1 167 ? 18.575 -4.026 -8.440 1.00 89.00 167 ARG A C 1
ATOM 1317 O O . ARG A 1 167 ? 17.511 -4.384 -7.947 1.00 89.00 167 ARG A O 1
ATOM 1324 N N . GLY A 1 168 ? 19.731 -4.657 -8.226 1.00 90.19 168 GLY A N 1
ATOM 1325 C CA . GLY A 1 168 ? 19.882 -5.853 -7.393 1.00 90.19 168 GLY A CA 1
ATOM 1326 C C . GLY A 1 168 ? 20.225 -5.572 -5.929 1.00 90.19 168 GLY A C 1
ATOM 1327 O O . GLY A 1 168 ? 20.129 -6.481 -5.108 1.00 90.19 168 GLY A O 1
ATOM 1328 N N . LEU A 1 169 ? 20.612 -4.339 -5.588 1.00 93.00 169 LEU A N 1
ATOM 1329 C CA . LEU A 1 169 ? 20.995 -3.958 -4.227 1.00 93.00 169 LEU A CA 1
ATOM 1330 C C . LEU A 1 169 ? 19.876 -3.203 -3.493 1.00 93.00 169 LEU A C 1
ATOM 1332 O O . LEU A 1 169 ? 19.260 -2.319 -4.091 1.00 93.00 169 LEU A O 1
ATOM 1336 N N . PRO A 1 170 ? 19.645 -3.467 -2.191 1.00 92.31 170 PRO A N 1
ATOM 1337 C CA . PRO A 1 170 ? 18.738 -2.665 -1.373 1.00 92.31 170 PRO A CA 1
ATOM 1338 C C . PRO A 1 170 ? 19.155 -1.191 -1.355 1.00 92.31 170 PRO A C 1
ATOM 1340 O O . PRO A 1 170 ? 20.322 -0.887 -1.127 1.00 92.31 170 PRO A O 1
ATOM 1343 N N . LEU A 1 171 ? 18.199 -0.274 -1.531 1.00 85.88 171 LEU A N 1
ATOM 1344 C CA . LEU A 1 171 ? 18.466 1.168 -1.635 1.00 85.88 171 LEU A CA 1
ATOM 1345 C C . LEU A 1 171 ? 19.194 1.740 -0.407 1.00 85.88 171 LEU A C 1
ATOM 1347 O O . LEU A 1 171 ? 20.041 2.610 -0.557 1.00 85.88 171 LEU A O 1
ATOM 1351 N N . LEU A 1 172 ? 18.941 1.207 0.793 1.00 86.50 172 LEU A N 1
ATOM 1352 C CA . LEU A 1 172 ? 19.666 1.613 2.002 1.00 86.50 172 LEU A CA 1
ATOM 1353 C C . LEU A 1 172 ? 21.176 1.354 1.884 1.00 86.50 172 LEU A C 1
ATOM 1355 O O . LEU A 1 172 ? 21.958 2.246 2.178 1.00 86.50 172 LEU A O 1
ATOM 1359 N N . MET A 1 173 ? 21.589 0.193 1.367 1.00 90.12 173 MET A N 1
ATOM 1360 C CA . MET A 1 173 ? 23.009 -0.134 1.145 1.00 90.12 173 MET A CA 1
ATOM 1361 C C . MET A 1 173 ? 23.651 0.682 0.017 1.00 90.12 173 MET A C 1
ATOM 1363 O O . MET A 1 173 ? 24.863 0.665 -0.134 1.00 90.12 173 MET A O 1
ATOM 1367 N N . GLN A 1 174 ? 22.852 1.333 -0.833 1.00 84.69 174 GLN A N 1
ATOM 1368 C CA . GLN A 1 174 ? 23.377 2.190 -1.899 1.00 84.69 174 GLN A CA 1
ATOM 1369 C C . GLN A 1 174 ? 23.714 3.599 -1.395 1.00 84.69 174 GLN A C 1
ATOM 1371 O O . GLN A 1 174 ? 24.459 4.314 -2.060 1.00 84.69 174 GLN A O 1
ATOM 1376 N N . ILE A 1 175 ? 23.122 4.009 -0.268 1.00 82.44 175 ILE A N 1
ATOM 1377 C CA . ILE A 1 175 ? 23.215 5.372 0.274 1.00 82.44 175 ILE A CA 1
ATOM 1378 C C . ILE A 1 175 ? 24.075 5.416 1.553 1.00 82.44 175 ILE A C 1
ATOM 1380 O O . ILE A 1 175 ? 24.637 6.469 1.850 1.00 82.44 175 ILE A O 1
ATOM 1384 N N . TYR A 1 176 ? 24.189 4.299 2.284 1.00 72.50 176 TYR A N 1
ATOM 1385 C CA . TYR A 1 176 ? 25.073 4.114 3.446 1.00 72.50 176 TYR A CA 1
ATOM 1386 C C . TYR A 1 176 ? 26.381 3.425 3.062 1.00 72.50 176 TYR A C 1
ATOM 1388 O O . TYR A 1 176 ? 27.430 3.849 3.597 1.00 72.50 176 TYR A O 1
#

Sequence (176 aa):
MLYRDTVESEVLVHKPWFVALIFVAMLAFFLSFNLAGTTFGELMRPVIGDPLQSGIYGRFAIAFVLAIIFSLNIVVVGFIPLQVQIGIVWMELLLLFLAFFRSFNLSMPFIWENLPYLISQGVVTTIYVSAVSLFFASLIAIVAAVAKLSSNGFAYATASFYTSFFRGLPLLMQIY

Radius of gyration: 26.06 Å; Cα contacts (8 Å, |Δi|>4): 93; chains: 1; bounding box: 59×50×62 Å